Protein AF-A0A6B3HCF3-F1 (afdb_monomer_lite)

Sequence (71 aa):
RACRDAGIASVAVYAEPDRDALHVRAADEAFALGGDTPAASYLDMAKVLQAAADSGADAIHPGYGFLSENA

pLDDT: mean 96.43, std 4.35, range [64.94, 98.56]

Foldseek 3Di:
DVCVVVVHAFEEEDEPVCCVPPVCVVGPYYDYLYDDDCVSGLLPVVSVVVSCVVVVPPDDDNDDPRCPPPD

Structure (mmCIF, N/CA/C/O backbone):
data_AF-A0A6B3HCF3-F1
#
_entry.id   AF-A0A6B3HCF3-F1
#
loop_
_atom_site.group_PDB
_atom_site.id
_atom_site.type_symbol
_atom_site.label_atom_id
_atom_site.label_alt_id
_atom_site.label_comp_id
_atom_site.label_asym_id
_atom_site.label_entity_id
_atom_site.label_seq_id
_atom_site.pdbx_PDB_ins_code
_atom_site.Cartn_x
_atom_site.Cartn_y
_atom_site.Cartn_z
_atom_site.occupancy
_atom_site.B_iso_or_equiv
_atom_site.auth_seq_id
_atom_site.auth_comp_id
_atom_site.auth_asym_id
_atom_site.auth_atom_id
_atom_site.pdbx_PDB_model_num
ATOM 1 N N . ARG A 1 1 ? -0.823 4.325 9.077 1.00 86.94 1 ARG A N 1
ATOM 2 C CA . ARG A 1 1 ? -0.847 4.889 10.455 1.00 86.94 1 ARG A CA 1
ATOM 3 C C . ARG A 1 1 ? -2.273 5.216 10.875 1.00 86.94 1 ARG A C 1
ATOM 5 O O . ARG A 1 1 ? -2.768 4.481 11.704 1.00 86.94 1 ARG A O 1
ATOM 12 N N . ALA A 1 2 ? -2.962 6.159 10.224 1.00 95.62 2 ALA A N 1
ATOM 13 C CA . ALA A 1 2 ? -4.355 6.494 10.552 1.00 95.62 2 ALA A CA 1
ATOM 14 C C . ALA A 1 2 ? -5.306 5.279 10.655 1.00 95.62 2 ALA A C 1
ATOM 16 O O . ALA A 1 2 ? -6.068 5.203 11.608 1.00 95.62 2 ALA A O 1
ATOM 17 N N . CYS A 1 3 ? -5.219 4.296 9.744 1.00 96.56 3 CYS A N 1
ATOM 18 C CA . CYS A 1 3 ? -6.023 3.067 9.841 1.00 96.56 3 CYS A CA 1
ATOM 19 C C . CYS A 1 3 ? -5.764 2.313 11.154 1.00 96.56 3 CYS A C 1
ATOM 21 O O . CYS A 1 3 ? -6.706 2.000 11.870 1.00 96.56 3 CYS A O 1
ATOM 23 N N . ARG A 1 4 ? -4.489 2.128 11.526 1.00 94.19 4 ARG A N 1
ATOM 24 C CA . ARG A 1 4 ? -4.086 1.507 12.798 1.00 94.19 4 ARG A CA 1
ATOM 25 C C . ARG A 1 4 ? -4.630 2.2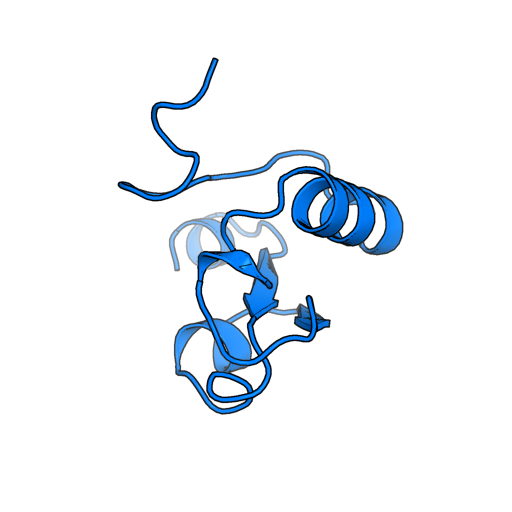82 14.000 1.00 94.19 4 ARG A C 1
ATOM 27 O O . ARG A 1 4 ? -5.178 1.666 14.906 1.00 94.19 4 ARG A O 1
ATOM 34 N N . ASP A 1 5 ? -4.520 3.609 13.986 1.00 96.12 5 ASP A N 1
ATOM 35 C CA . ASP A 1 5 ? -5.024 4.470 15.068 1.00 96.12 5 ASP A CA 1
ATOM 36 C C . ASP A 1 5 ? -6.559 4.395 15.196 1.00 96.12 5 ASP A C 1
ATOM 38 O O . ASP A 1 5 ? -7.100 4.535 16.290 1.00 96.12 5 ASP A O 1
ATOM 42 N N . ALA A 1 6 ? -7.256 4.125 14.088 1.00 96.88 6 ALA A N 1
ATOM 43 C CA . ALA A 1 6 ? -8.701 3.921 14.028 1.00 96.88 6 ALA A CA 1
ATOM 44 C C . ALA A 1 6 ? -9.143 2.458 14.253 1.00 96.88 6 ALA A C 1
ATOM 46 O O . ALA A 1 6 ? -10.336 2.172 14.182 1.00 96.88 6 ALA A O 1
ATOM 47 N N . GLY A 1 7 ? -8.215 1.525 14.502 1.00 96.75 7 GLY A N 1
ATOM 48 C CA . GLY A 1 7 ? -8.526 0.099 14.658 1.00 96.75 7 GLY A CA 1
ATOM 49 C C . GLY A 1 7 ? -8.955 -0.607 13.364 1.00 96.75 7 GLY A C 1
ATOM 50 O O . GLY A 1 7 ? -9.603 -1.647 13.422 1.00 96.75 7 GLY A O 1
ATOM 51 N N . ILE A 1 8 ? -8.610 -0.046 12.203 1.00 97.62 8 ILE A N 1
ATOM 52 C CA . ILE A 1 8 ? -8.898 -0.594 10.874 1.00 97.62 8 ILE A CA 1
ATOM 53 C C . ILE A 1 8 ? -7.673 -1.377 10.388 1.00 97.62 8 ILE A C 1
ATOM 55 O O . ILE A 1 8 ? -6.565 -0.829 10.352 1.00 97.62 8 ILE A O 1
ATOM 59 N N . ALA A 1 9 ? -7.883 -2.634 9.988 1.00 97.88 9 ALA A N 1
ATOM 60 C CA . ALA A 1 9 ? -6.847 -3.469 9.383 1.00 97.88 9 ALA A CA 1
ATOM 61 C C . ALA A 1 9 ? -6.333 -2.838 8.081 1.00 97.88 9 ALA A C 1
ATOM 63 O O . ALA A 1 9 ? -7.097 -2.266 7.303 1.00 97.88 9 ALA A O 1
ATOM 64 N N . SER A 1 10 ? -5.024 -2.908 7.859 1.00 98.12 10 SER A N 1
ATOM 65 C CA . SER A 1 10 ? -4.366 -2.244 6.738 1.00 98.12 10 SER A CA 1
ATOM 66 C C . SER A 1 10 ? -3.634 -3.225 5.834 1.00 98.12 10 SER A C 1
ATOM 68 O O . SER A 1 10 ? -2.867 -4.065 6.301 1.00 98.12 10 SER A O 1
ATOM 70 N N . VAL A 1 11 ? -3.833 -3.055 4.528 1.00 98.50 11 VAL A N 1
ATOM 71 C CA . VAL A 1 11 ? -3.173 -3.832 3.478 1.00 98.50 11 VAL A CA 1
ATOM 72 C C . VAL A 1 11 ? -2.278 -2.898 2.668 1.00 98.50 11 VAL A C 1
ATOM 74 O O . VAL A 1 11 ? -2.717 -1.832 2.231 1.00 98.50 11 VAL A O 1
ATOM 77 N N . ALA A 1 12 ? -1.019 -3.281 2.475 1.00 98.44 12 ALA A N 1
ATOM 78 C CA . ALA A 1 12 ? -0.097 -2.604 1.570 1.00 98.44 12 ALA A CA 1
ATOM 79 C C . ALA A 1 12 ? 0.027 -3.350 0.236 1.00 98.44 12 ALA A C 1
ATOM 81 O O . ALA A 1 12 ? -0.052 -4.574 0.170 1.00 98.44 12 ALA A O 1
ATOM 82 N N . VAL A 1 13 ? 0.318 -2.604 -0.826 1.00 98.50 13 VAL A N 1
ATOM 83 C CA . VAL A 1 13 ? 0.788 -3.154 -2.101 1.00 98.50 13 VAL A CA 1
ATOM 84 C C . VAL A 1 13 ? 2.203 -2.656 -2.384 1.00 98.50 13 VAL A C 1
ATOM 86 O O . VAL A 1 13 ? 2.577 -1.567 -1.929 1.00 98.50 13 VAL A O 1
ATOM 89 N N . TYR A 1 14 ? 3.006 -3.448 -3.094 1.00 98.56 14 TYR A N 1
ATOM 90 C CA . TYR A 1 14 ? 4.388 -3.079 -3.419 1.00 98.56 14 TYR A CA 1
ATOM 91 C C . TYR A 1 14 ? 4.881 -3.635 -4.761 1.00 98.56 14 TYR A C 1
ATOM 93 O O . TYR A 1 14 ? 4.472 -4.715 -5.195 1.00 98.56 14 TYR A O 1
ATOM 101 N N . ALA A 1 15 ? 5.786 -2.890 -5.403 1.00 98.31 15 ALA A N 1
ATOM 102 C CA . ALA A 1 15 ? 6.638 -3.375 -6.491 1.00 98.31 15 ALA A CA 1
ATOM 103 C C . ALA A 1 15 ? 7.817 -4.180 -5.926 1.00 98.31 15 ALA A C 1
ATOM 105 O O . ALA A 1 15 ? 8.216 -3.953 -4.789 1.00 98.31 15 ALA A O 1
ATOM 106 N N . GLU A 1 16 ? 8.425 -5.074 -6.709 1.00 97.56 16 GLU A N 1
ATOM 107 C CA . GLU A 1 16 ? 9.465 -5.987 -6.203 1.00 97.56 16 GLU A CA 1
ATOM 108 C C . GLU A 1 16 ? 10.639 -5.282 -5.483 1.00 97.56 16 GLU A C 1
ATOM 110 O O . GLU A 1 16 ? 11.013 -5.735 -4.399 1.00 97.56 16 GLU A O 1
ATOM 115 N N . PRO A 1 17 ? 11.178 -4.147 -5.981 1.00 97.94 17 PRO A N 1
ATOM 116 C CA . PRO A 1 17 ? 12.242 -3.415 -5.286 1.00 97.94 17 PRO A CA 1
ATOM 117 C C . PRO A 1 17 ? 11.824 -2.831 -3.927 1.00 97.94 17 PRO A C 1
ATOM 119 O O . PRO A 1 17 ? 12.677 -2.578 -3.079 1.00 97.94 17 PRO A O 1
ATOM 122 N N . ASP A 1 18 ? 10.522 -2.638 -3.707 1.00 98.06 18 ASP A N 1
ATOM 123 C CA . ASP A 1 18 ? 9.959 -2.017 -2.505 1.00 98.06 18 ASP A CA 1
ATOM 124 C C . ASP A 1 18 ? 9.521 -3.043 -1.450 1.00 98.06 18 ASP A C 1
ATOM 126 O O . ASP A 1 18 ? 8.901 -2.673 -0.453 1.00 98.06 18 ASP A O 1
ATOM 130 N N . ARG A 1 19 ? 9.845 -4.330 -1.633 1.00 97.62 19 ARG A N 1
ATOM 131 C CA . ARG A 1 19 ? 9.491 -5.426 -0.712 1.00 97.62 19 ARG A CA 1
ATOM 132 C C . ARG A 1 19 ? 9.797 -5.117 0.757 1.00 97.62 19 ARG A C 1
ATOM 134 O O . ARG A 1 19 ? 9.011 -5.467 1.632 1.00 97.62 19 ARG A O 1
ATOM 141 N N . ASP A 1 20 ? 10.914 -4.443 1.019 1.00 97.75 20 ASP A N 1
ATOM 142 C CA . ASP A 1 20 ? 11.372 -4.111 2.374 1.00 97.75 20 ASP A CA 1
ATOM 143 C C . ASP A 1 20 ? 11.047 -2.668 2.800 1.00 97.75 20 ASP A C 1
ATOM 145 O O . ASP A 1 20 ? 11.504 -2.201 3.852 1.00 97.75 20 ASP A O 1
ATOM 149 N N . ALA A 1 21 ? 10.257 -1.941 2.004 1.00 98.06 21 ALA A N 1
ATOM 150 C CA . ALA A 1 21 ? 9.900 -0.558 2.282 1.00 98.06 21 ALA A CA 1
ATOM 151 C C . ALA A 1 21 ? 9.102 -0.418 3.589 1.00 98.06 21 ALA A C 1
ATOM 153 O O . ALA A 1 21 ? 8.386 -1.315 4.045 1.00 98.06 21 ALA A O 1
ATOM 154 N N . LEU A 1 22 ? 9.209 0.760 4.211 1.00 97.69 22 LEU A N 1
ATOM 155 C CA . LEU A 1 22 ? 8.623 1.005 5.528 1.00 97.69 22 LEU A CA 1
ATOM 156 C C . LEU A 1 22 ? 7.095 0.842 5.543 1.00 97.69 22 LEU A C 1
ATOM 158 O O . LEU A 1 22 ? 6.560 0.375 6.546 1.00 97.69 22 LEU A O 1
ATOM 162 N N . HIS A 1 23 ? 6.386 1.221 4.471 1.00 97.38 23 HIS A N 1
ATOM 163 C CA . HIS A 1 23 ? 4.924 1.093 4.422 1.00 97.38 23 HIS A CA 1
ATOM 164 C C . HIS A 1 23 ? 4.481 -0.370 4.370 1.00 97.38 23 HIS A C 1
ATOM 166 O O . HIS A 1 23 ? 3.515 -0.709 5.046 1.00 97.38 23 HIS A O 1
ATOM 172 N N . VAL A 1 24 ? 5.226 -1.226 3.658 1.00 98.06 24 VAL A N 1
ATOM 173 C CA . VAL A 1 24 ? 4.991 -2.678 3.592 1.00 98.06 24 VAL A CA 1
ATOM 174 C C . VAL A 1 24 ? 5.098 -3.286 4.981 1.00 98.06 24 VAL A C 1
ATOM 176 O O . VAL A 1 24 ? 4.192 -3.970 5.440 1.00 98.06 24 VAL A O 1
ATOM 179 N N . ARG A 1 25 ? 6.177 -2.960 5.700 1.00 97.31 25 ARG A N 1
ATOM 180 C CA . ARG A 1 25 ? 6.420 -3.471 7.056 1.00 97.31 25 ARG A CA 1
ATOM 181 C C . ARG A 1 25 ? 5.473 -2.904 8.115 1.00 97.31 25 ARG A C 1
ATOM 183 O O . ARG A 1 25 ? 5.402 -3.448 9.213 1.00 97.31 25 ARG A O 1
ATOM 190 N N . ALA A 1 26 ? 4.827 -1.775 7.834 1.00 96.56 26 ALA A N 1
ATOM 191 C CA . ALA A 1 26 ? 3.930 -1.103 8.767 1.00 96.56 26 ALA A CA 1
ATOM 192 C C . ALA A 1 26 ? 2.459 -1.512 8.604 1.00 96.56 26 ALA A C 1
ATOM 194 O O . ALA A 1 26 ? 1.667 -1.212 9.505 1.00 96.56 26 ALA A O 1
ATOM 195 N N . ALA A 1 27 ? 2.096 -2.122 7.473 1.00 97.75 27 ALA A N 1
ATOM 196 C CA . ALA A 1 27 ? 0.775 -2.688 7.228 1.00 97.75 27 ALA A CA 1
ATOM 197 C C . ALA A 1 27 ? 0.614 -4.041 7.934 1.00 97.75 27 ALA A C 1
ATOM 199 O O . ALA A 1 27 ? 1.595 -4.644 8.370 1.00 97.75 27 ALA A O 1
ATOM 200 N N . ASP A 1 28 ? -0.628 -4.489 8.087 1.00 97.88 28 ASP A N 1
ATOM 201 C 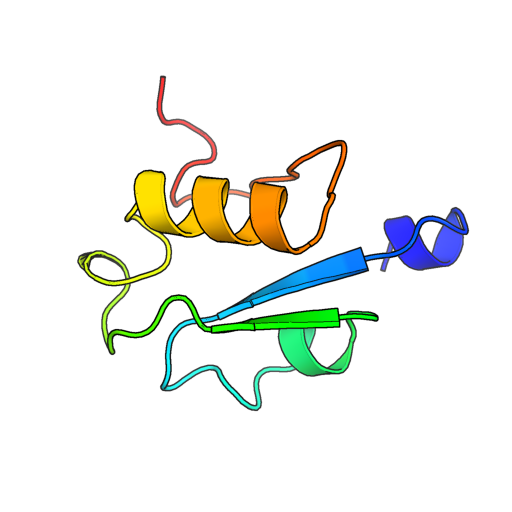CA . ASP A 1 28 ? -0.938 -5.769 8.728 1.00 97.88 28 ASP A CA 1
ATOM 202 C C . ASP A 1 28 ? -0.824 -6.927 7.720 1.00 97.88 28 ASP A C 1
ATOM 204 O O . ASP A 1 28 ? -0.377 -8.015 8.075 1.00 97.88 28 ASP A O 1
ATOM 208 N N . GLU A 1 29 ? -1.119 -6.654 6.445 1.00 97.81 29 GLU A N 1
ATOM 209 C CA . GLU A 1 29 ? -0.892 -7.555 5.313 1.00 97.81 29 GLU A CA 1
ATOM 210 C C . GLU A 1 29 ? -0.239 -6.818 4.138 1.00 97.81 29 GLU A C 1
ATOM 212 O O . GLU A 1 29 ? -0.340 -5.593 4.015 1.00 97.81 29 GLU A O 1
ATOM 217 N N . ALA A 1 30 ? 0.432 -7.555 3.249 1.00 98.31 30 ALA A N 1
ATOM 218 C CA . ALA A 1 30 ? 1.052 -6.969 2.068 1.00 98.31 30 ALA A CA 1
ATOM 219 C C . ALA A 1 30 ? 1.047 -7.898 0.849 1.00 98.31 30 ALA A C 1
ATOM 221 O O . ALA A 1 30 ? 1.420 -9.067 0.945 1.00 98.31 30 ALA A O 1
ATOM 222 N N . PHE A 1 31 ? 0.714 -7.337 -0.315 1.00 98.50 31 PHE A N 1
ATOM 223 C CA . PHE A 1 31 ? 0.608 -8.051 -1.587 1.00 98.50 31 PHE A CA 1
ATOM 224 C C . PHE A 1 31 ? 1.600 -7.500 -2.615 1.00 98.50 31 PHE A C 1
ATOM 226 O O . PHE A 1 31 ? 1.695 -6.290 -2.839 1.00 98.50 31 PHE A O 1
ATOM 233 N N . ALA A 1 32 ? 2.345 -8.399 -3.260 1.00 98.00 32 ALA A N 1
ATOM 234 C CA . ALA A 1 32 ? 3.244 -8.031 -4.345 1.00 98.00 32 ALA A CA 1
ATOM 235 C C . ALA A 1 32 ? 2.439 -7.783 -5.628 1.00 98.00 32 ALA A C 1
ATOM 237 O O . ALA A 1 32 ? 1.721 -8.666 -6.092 1.00 98.00 32 ALA A O 1
ATOM 238 N N . LEU A 1 33 ? 2.618 -6.617 -6.247 1.00 98.06 33 LEU A N 1
ATOM 239 C CA . LEU A 1 33 ? 2.100 -6.328 -7.593 1.00 98.06 33 LEU A CA 1
ATOM 240 C C . LEU A 1 33 ? 3.000 -6.945 -8.683 1.00 98.06 33 LEU A C 1
ATOM 242 O O . LEU A 1 33 ? 2.618 -7.066 -9.852 1.00 98.06 33 LEU A O 1
ATOM 246 N N . GLY A 1 34 ? 4.226 -7.316 -8.304 1.00 96.75 34 GLY A N 1
ATOM 247 C CA . GLY A 1 34 ? 5.292 -7.669 -9.233 1.00 96.75 34 GLY A CA 1
ATOM 248 C C . GLY A 1 34 ? 5.742 -6.476 -10.081 1.00 96.75 34 GLY A C 1
ATOM 249 O O . GLY A 1 34 ? 5.210 -5.372 -9.979 1.00 96.75 34 GLY A O 1
ATOM 250 N N . GLY A 1 35 ? 6.728 -6.714 -10.944 1.00 95.94 35 GLY A N 1
ATOM 251 C CA . GLY A 1 35 ? 7.370 -5.657 -11.725 1.00 95.94 35 GLY A CA 1
ATOM 252 C C . GLY A 1 35 ? 8.373 -4.834 -10.909 1.00 95.94 35 GLY A C 1
ATOM 253 O O . GLY A 1 35 ? 8.415 -4.885 -9.680 1.00 95.94 35 GLY A O 1
ATOM 254 N N . ASP A 1 36 ? 9.202 -4.089 -11.628 1.00 96.69 36 ASP A N 1
ATOM 255 C CA . ASP A 1 36 ? 10.340 -3.312 -11.125 1.00 96.69 36 ASP A CA 1
ATOM 256 C C . ASP A 1 36 ? 10.212 -1.804 -11.401 1.00 96.69 36 ASP A C 1
ATOM 258 O O . ASP A 1 36 ? 11.011 -1.008 -10.914 1.00 96.69 36 ASP A O 1
ATOM 262 N N . THR A 1 37 ? 9.187 -1.398 -12.153 1.00 97.25 37 THR A N 1
ATOM 263 C CA . THR A 1 37 ? 8.889 0.004 -12.468 1.00 97.25 37 THR A CA 1
ATOM 264 C C . THR A 1 37 ? 7.485 0.387 -12.008 1.00 97.25 37 THR A C 1
ATOM 266 O O . THR A 1 37 ? 6.601 -0.475 -11.972 1.00 97.25 37 THR A O 1
ATOM 269 N N . PRO A 1 38 ? 7.217 1.681 -11.736 1.00 95.50 38 PRO A N 1
ATOM 270 C CA . PRO A 1 38 ? 5.872 2.176 -11.438 1.00 95.50 38 PRO A CA 1
ATOM 271 C C . PRO A 1 38 ? 4.819 1.767 -12.472 1.00 95.50 38 PRO A C 1
ATOM 273 O O . PRO A 1 38 ? 3.733 1.336 -12.100 1.00 95.50 38 PRO A O 1
ATOM 276 N N . ALA A 1 39 ? 5.158 1.853 -13.764 1.00 97.12 39 ALA A N 1
ATOM 277 C CA . ALA A 1 39 ? 4.270 1.499 -14.871 1.00 97.12 39 ALA A CA 1
ATOM 278 C C . ALA A 1 39 ? 3.862 0.019 -14.853 1.00 97.12 39 ALA A C 1
ATOM 280 O O . ALA A 1 39 ? 2.717 -0.306 -15.141 1.00 97.12 39 ALA A O 1
ATOM 281 N N . ALA A 1 40 ? 4.787 -0.869 -14.482 1.00 97.19 40 ALA A N 1
ATOM 282 C CA . ALA A 1 40 ? 4.536 -2.304 -14.393 1.00 97.19 40 ALA A CA 1
ATOM 283 C C . ALA A 1 40 ? 3.948 -2.750 -13.038 1.00 97.19 40 ALA A C 1
ATOM 285 O O . ALA A 1 40 ? 3.728 -3.949 -12.850 1.00 97.19 40 ALA A O 1
ATOM 286 N N . SER A 1 41 ? 3.732 -1.828 -12.092 1.00 97.81 4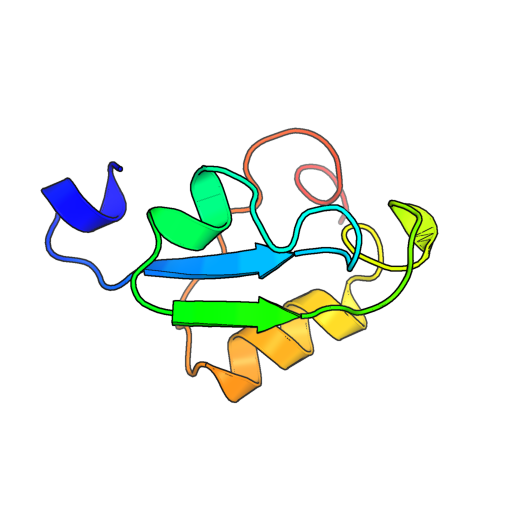1 SER A N 1
ATOM 287 C CA . SER A 1 41 ? 3.309 -2.118 -10.715 1.00 97.81 41 SER A CA 1
ATOM 288 C C . SER A 1 41 ? 2.204 -1.164 -10.242 1.00 97.81 41 SER A C 1
ATOM 290 O O . SER A 1 41 ? 1.037 -1.396 -10.529 1.00 97.81 41 SER A O 1
ATOM 292 N N . TYR A 1 42 ? 2.545 -0.084 -9.538 1.00 97.69 42 TYR A N 1
ATOM 293 C CA . TYR A 1 42 ? 1.607 0.839 -8.893 1.00 97.69 42 TYR A CA 1
ATOM 294 C C . TYR A 1 42 ? 0.652 1.566 -9.851 1.00 97.69 42 TYR A C 1
ATOM 296 O O . TYR A 1 42 ? -0.423 1.983 -9.430 1.00 97.69 42 TYR A O 1
ATOM 304 N N . LEU A 1 43 ? 1.043 1.760 -11.114 1.00 97.50 43 LEU A N 1
ATOM 305 C CA . LEU A 1 43 ? 0.203 2.389 -12.142 1.00 97.50 43 LEU A CA 1
ATOM 306 C C . LEU A 1 43 ? -0.658 1.379 -12.913 1.00 97.50 43 LEU A C 1
ATOM 308 O O . LEU A 1 43 ? -1.473 1.784 -13.740 1.00 97.50 43 LEU A O 1
ATOM 312 N N . ASP A 1 44 ? -0.502 0.083 -12.650 1.00 97.69 44 ASP A N 1
ATOM 313 C CA . ASP A 1 44 ? -1.362 -0.951 -13.212 1.00 97.69 44 ASP A CA 1
ATOM 314 C C . ASP A 1 44 ? -2.594 -1.129 -12.314 1.00 97.69 44 ASP A C 1
ATOM 316 O O . ASP A 1 44 ? -2.578 -1.828 -11.296 1.00 97.69 44 ASP A O 1
ATOM 320 N N . MET A 1 45 ? -3.683 -0.461 -12.699 1.00 97.31 45 MET A N 1
ATOM 321 C CA . MET A 1 45 ? -4.933 -0.468 -11.941 1.00 97.31 45 MET A CA 1
ATOM 322 C C . MET A 1 45 ? -5.508 -1.880 -11.772 1.00 97.31 45 MET A C 1
ATOM 324 O O . MET A 1 45 ? -6.060 -2.186 -10.716 1.00 97.31 45 MET A O 1
ATOM 328 N N . ALA A 1 46 ? -5.345 -2.763 -12.763 1.00 97.81 46 ALA A N 1
AT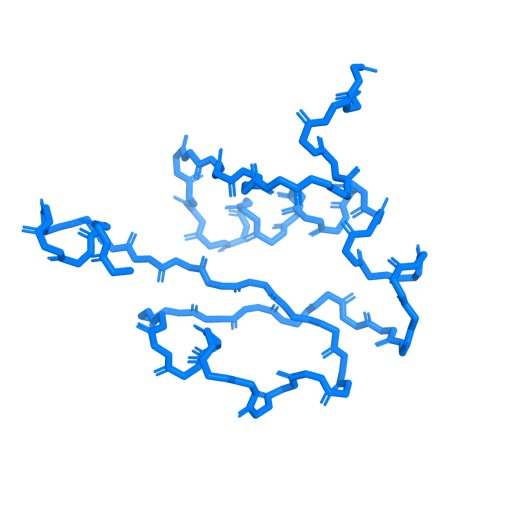OM 329 C CA . ALA A 1 46 ? -5.866 -4.124 -12.681 1.00 97.81 46 ALA A CA 1
ATOM 330 C C . ALA A 1 46 ? -5.177 -4.912 -11.561 1.00 97.81 46 ALA A C 1
ATOM 332 O O . ALA A 1 46 ? -5.843 -5.603 -10.791 1.00 97.81 46 ALA A O 1
ATOM 333 N N . LYS A 1 47 ? -3.859 -4.753 -11.409 1.00 98.12 47 LYS A N 1
ATOM 334 C CA . LYS A 1 47 ? -3.106 -5.393 -10.322 1.00 98.12 47 LYS A CA 1
ATOM 335 C C . LYS A 1 47 ? -3.494 -4.864 -8.946 1.00 98.12 47 LYS A C 1
ATOM 337 O O . LYS A 1 47 ? -3.632 -5.652 -8.014 1.00 98.12 47 LYS A O 1
ATOM 342 N N . VAL A 1 48 ? -3.690 -3.551 -8.814 1.00 97.81 48 VAL A N 1
ATOM 343 C CA . VAL A 1 48 ? -4.117 -2.936 -7.545 1.00 97.81 48 VAL A CA 1
ATOM 344 C C . VAL A 1 48 ? -5.508 -3.434 -7.145 1.00 97.81 48 VAL A C 1
ATOM 346 O O . VAL A 1 48 ? -5.711 -3.821 -5.996 1.00 97.81 48 VAL A O 1
ATOM 349 N N . LEU A 1 49 ? -6.451 -3.481 -8.092 1.00 97.81 49 LEU A N 1
ATOM 350 C CA . LEU A 1 49 ? -7.800 -3.995 -7.846 1.00 97.81 49 LEU A CA 1
ATOM 351 C C . LEU A 1 49 ? -7.798 -5.492 -7.522 1.00 97.81 49 LEU A C 1
ATOM 353 O O . LEU A 1 49 ? -8.532 -5.915 -6.633 1.00 97.81 49 LEU A O 1
ATOM 357 N N . GLN A 1 50 ? -6.951 -6.284 -8.186 1.00 98.38 50 GLN A N 1
ATOM 358 C CA . GLN A 1 50 ? -6.805 -7.703 -7.868 1.00 98.38 50 GLN A CA 1
ATOM 359 C 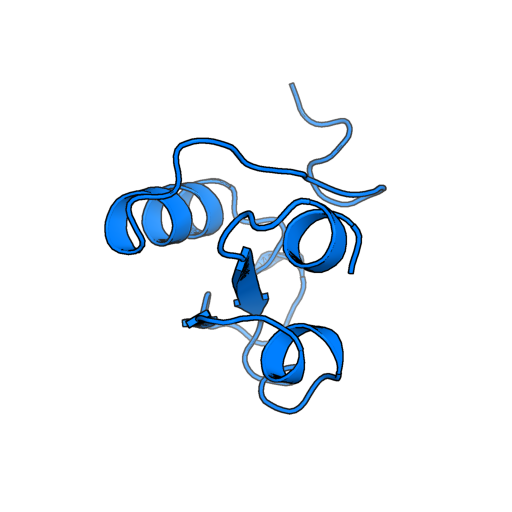C . GLN A 1 50 ? -6.269 -7.903 -6.446 1.00 98.38 50 GLN A C 1
ATOM 361 O O . GLN A 1 50 ? -6.838 -8.684 -5.695 1.00 98.38 50 GLN A O 1
ATOM 366 N N . ALA A 1 51 ? -5.242 -7.153 -6.035 1.00 98.19 51 ALA A N 1
ATOM 367 C CA . ALA A 1 51 ? -4.720 -7.222 -4.670 1.00 98.19 51 ALA A CA 1
ATOM 368 C C . ALA A 1 51 ? -5.769 -6.806 -3.619 1.00 98.19 51 ALA A C 1
ATOM 370 O O . ALA A 1 51 ? -5.859 -7.416 -2.554 1.00 98.19 51 ALA A O 1
ATOM 371 N N . ALA A 1 52 ? -6.594 -5.796 -3.915 1.00 98.06 52 ALA A N 1
ATOM 372 C CA . ALA A 1 52 ? -7.707 -5.412 -3.047 1.00 98.06 52 ALA A CA 1
ATOM 373 C C . ALA A 1 52 ? -8.761 -6.530 -2.939 1.00 98.06 52 ALA A C 1
ATOM 375 O O . ALA A 1 52 ? -9.214 -6.834 -1.838 1.00 98.06 52 ALA A O 1
ATOM 376 N N . ALA A 1 53 ? -9.101 -7.184 -4.053 1.00 98.25 53 ALA A N 1
ATOM 377 C CA . ALA A 1 53 ? -10.030 -8.311 -4.063 1.00 98.25 53 ALA A CA 1
ATOM 378 C C . ALA A 1 53 ? -9.478 -9.532 -3.303 1.00 98.25 53 ALA A C 1
ATOM 380 O O . ALA A 1 53 ? -10.187 -10.103 -2.478 1.00 98.25 53 ALA A O 1
ATOM 381 N N . ASP A 1 54 ? -8.213 -9.896 -3.533 1.00 98.25 54 ASP A N 1
ATOM 382 C CA . ASP A 1 54 ? -7.558 -11.049 -2.901 1.00 98.25 54 ASP A CA 1
ATOM 383 C C . ASP A 1 54 ? -7.373 -10.859 -1.389 1.00 98.25 54 ASP A C 1
ATOM 385 O O . ASP A 1 54 ? -7.468 -11.820 -0.628 1.00 98.25 54 ASP A O 1
ATOM 389 N N . SER A 1 55 ? -7.138 -9.619 -0.951 1.00 97.81 55 SER A N 1
ATOM 390 C CA . SER A 1 55 ? -7.057 -9.266 0.473 1.00 97.81 55 SER A CA 1
ATOM 391 C C . SER A 1 55 ? -8.421 -9.093 1.146 1.00 97.81 55 SER A C 1
ATOM 393 O O . SER A 1 55 ? -8.492 -9.029 2.371 1.00 97.81 55 SER A O 1
ATOM 395 N N . GLY A 1 56 ? -9.508 -9.002 0.373 1.00 97.88 56 GLY A N 1
ATOM 396 C CA . GLY A 1 56 ? -10.841 -8.709 0.899 1.00 97.88 56 GLY A CA 1
ATOM 397 C C . GLY A 1 56 ? -11.000 -7.276 1.417 1.00 97.88 56 GLY A C 1
ATOM 398 O O . GLY A 1 56 ? -11.817 -7.038 2.301 1.00 97.88 56 GLY A O 1
ATOM 399 N N . ALA A 1 57 ? -10.216 -6.322 0.906 1.00 97.94 57 ALA A N 1
ATOM 400 C CA . ALA A 1 57 ? -10.296 -4.928 1.324 1.00 97.94 57 ALA A CA 1
ATOM 401 C C . ALA A 1 57 ? -11.599 -4.259 0.845 1.00 97.94 57 ALA A C 1
ATOM 403 O O . ALA A 1 57 ? -11.917 -4.267 -0.344 1.00 97.94 57 ALA A O 1
ATOM 404 N N . ASP A 1 58 ? -12.306 -3.592 1.761 1.00 97.56 58 ASP A N 1
ATOM 405 C CA . ASP A 1 58 ? -13.552 -2.870 1.452 1.00 97.56 58 ASP A CA 1
ATOM 406 C C . ASP A 1 58 ? -13.322 -1.480 0.830 1.00 97.56 58 ASP A C 1
ATOM 408 O O . ASP A 1 58 ? -14.220 -0.900 0.218 1.00 97.56 58 ASP A O 1
ATOM 412 N N . ALA A 1 59 ? -12.133 -0.902 1.025 1.00 97.25 59 ALA A N 1
ATOM 413 C CA . ALA A 1 59 ? -11.803 0.450 0.589 1.00 97.25 59 ALA A CA 1
ATOM 414 C C . ALA A 1 59 ? -10.329 0.578 0.188 1.00 97.25 59 ALA A C 1
ATOM 416 O O . ALA A 1 59 ? -9.446 -0.028 0.794 1.00 97.25 59 ALA A O 1
ATOM 417 N N . ILE A 1 60 ? -10.063 1.441 -0.797 1.00 97.25 60 ILE A N 1
ATOM 418 C CA . ILE A 1 60 ? -8.713 1.775 -1.264 1.00 97.25 60 ILE A CA 1
ATOM 419 C C . ILE A 1 60 ? -8.456 3.255 -0.998 1.00 97.25 60 ILE A C 1
ATOM 421 O O . ILE A 1 60 ? -9.224 4.120 -1.419 1.00 97.25 60 ILE A O 1
ATOM 425 N N . HIS A 1 61 ? -7.347 3.552 -0.325 1.00 97.38 61 HIS A N 1
ATOM 426 C CA . HIS A 1 61 ? -6.839 4.913 -0.205 1.00 97.38 61 HIS A CA 1
ATOM 427 C C . HIS A 1 61 ? -5.664 5.103 -1.176 1.00 97.38 61 HIS A C 1
ATOM 429 O O . HIS A 1 61 ? -4.599 4.534 -0.931 1.00 97.38 61 HIS A O 1
ATOM 435 N N . PRO A 1 62 ? -5.811 5.897 -2.254 1.00 95.44 62 PRO A N 1
ATOM 436 C CA . PRO A 1 62 ? -4.775 6.016 -3.282 1.00 95.44 62 PRO A CA 1
ATOM 437 C C . PRO A 1 62 ? -3.598 6.917 -2.871 1.00 95.44 62 PRO A C 1
ATOM 439 O O . PRO A 1 62 ? -2.623 7.021 -3.609 1.00 95.44 62 PRO A O 1
ATOM 442 N N . GLY A 1 63 ? -3.670 7.586 -1.715 1.00 94.50 63 GLY A N 1
ATOM 443 C CA . GLY A 1 63 ? -2.681 8.586 -1.323 1.00 94.50 63 GLY A CA 1
ATOM 444 C C . GLY A 1 63 ? -2.726 9.802 -2.249 1.00 94.50 63 GLY A C 1
ATOM 445 O O . GLY A 1 63 ? -3.776 10.424 -2.403 1.00 94.50 63 GLY A O 1
ATOM 446 N N . TYR A 1 64 ? -1.583 10.146 -2.839 1.00 94.25 64 TYR A N 1
ATOM 447 C CA . TYR A 1 64 ? -1.418 11.247 -3.788 1.00 94.25 64 TYR A CA 1
ATOM 448 C C . TYR A 1 64 ? -0.459 10.843 -4.916 1.00 94.25 64 TYR A C 1
ATOM 450 O O . TYR A 1 64 ? 0.461 10.048 -4.707 1.00 94.25 64 TYR A O 1
ATOM 458 N N . GLY A 1 65 ? -0.647 11.420 -6.104 1.00 94.94 65 GLY A N 1
ATOM 459 C CA . GLY A 1 65 ? 0.019 10.947 -7.315 1.00 94.94 65 GLY A CA 1
ATOM 460 C C . GLY A 1 65 ? -0.428 9.532 -7.702 1.00 94.94 65 GLY A C 1
ATOM 461 O O . GLY A 1 65 ? -1.389 8.983 -7.165 1.00 94.94 65 GLY A O 1
ATOM 462 N N . PHE A 1 66 ? 0.281 8.919 -8.650 1.00 95.31 66 PHE A N 1
ATOM 463 C CA . PHE A 1 66 ? -0.086 7.613 -9.208 1.00 95.31 66 PHE A CA 1
ATOM 464 C C . PHE A 1 66 ? -1.533 7.589 -9.725 1.00 95.31 66 PHE A C 1
ATOM 466 O O . PHE A 1 66 ? -1.856 8.276 -10.690 1.00 95.31 66 PHE A O 1
ATOM 473 N N . LEU A 1 67 ? -2.396 6.797 -9.089 1.00 94.62 67 LEU A N 1
ATOM 474 C CA . LEU A 1 67 ? -3.788 6.606 -9.477 1.00 94.62 67 LEU A CA 1
ATOM 475 C C . LEU A 1 67 ? -4.751 7.538 -8.723 1.00 94.62 67 LEU A C 1
ATOM 477 O O . LEU A 1 67 ? -5.953 7.444 -8.936 1.00 94.62 67 LEU A O 1
ATOM 481 N N . SER A 1 68 ? -4.266 8.447 -7.866 1.00 95.06 68 SER A N 1
ATOM 482 C CA . SER A 1 68 ? -5.138 9.326 -7.067 1.00 95.06 68 SER A CA 1
ATOM 483 C C . SER A 1 68 ? -5.992 10.295 -7.892 1.00 95.06 68 SER A C 1
ATOM 485 O O . SER A 1 68 ? -6.978 10.814 -7.381 1.00 95.06 68 SER A O 1
ATOM 487 N N . GLU A 1 69 ? -5.601 10.563 -9.140 1.00 92.50 69 GLU A N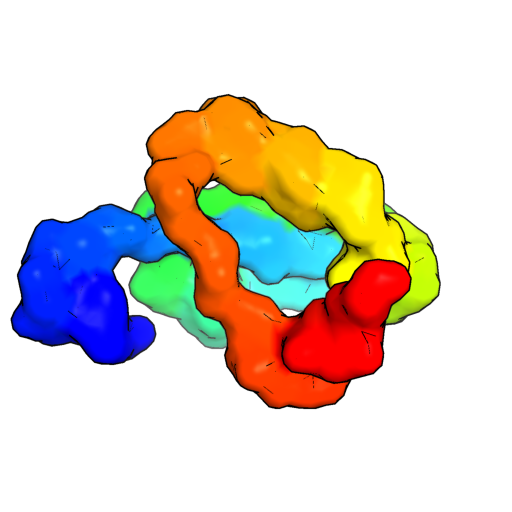 1
ATOM 488 C CA . GLU A 1 69 ? -6.249 11.519 -10.053 1.00 92.50 69 GLU A CA 1
ATOM 489 C C . GLU A 1 69 ? -6.647 10.862 -11.390 1.00 92.50 69 GLU A C 1
ATOM 491 O O . GLU A 1 69 ? -6.855 11.541 -12.395 1.00 92.50 69 GLU A O 1
ATOM 496 N N . ASN A 1 70 ? -6.722 9.528 -11.416 1.00 85.81 70 ASN A N 1
ATOM 497 C CA . ASN A 1 70 ? -7.079 8.750 -12.600 1.00 85.81 70 ASN A CA 1
ATOM 498 C C . ASN A 1 70 ? -8.574 8.376 -12.542 1.00 85.81 70 ASN A C 1
ATOM 500 O O . ASN A 1 70 ? -9.011 7.813 -11.538 1.00 85.81 70 ASN A O 1
ATOM 504 N N . ALA A 1 71 ? -9.341 8.744 -13.578 1.00 64.94 71 ALA A N 1
ATOM 505 C CA . ALA A 1 71 ? -10.802 8.613 -13.655 1.00 64.94 71 ALA A CA 1
ATOM 506 C C . ALA A 1 71 ? -11.249 7.499 -14.606 1.00 64.94 71 ALA A C 1
ATOM 508 O O . ALA A 1 71 ? -10.613 7.356 -15.676 1.00 64.94 71 ALA A O 1
#

Secondary structure (DSSP, 8-state):
-HHHHTT---EEEE-GGGTT-HHHHHSSEEEE---SSSTTTTT-HHHHHHHHHHHT-S-----SSTTTT--

Radius of gyration: 11.76 Å; chains: 1; bounding box: 26×23×30 Å